Protein AF-A0AAU3NKY3-F1 (afdb_monomer_lite)

Radius of gyration: 11.75 Å; chains: 1; bounding box: 24×26×28 Å

pLDDT: mean 71.19, std 10.56, range [39.59, 85.94]

Foldsee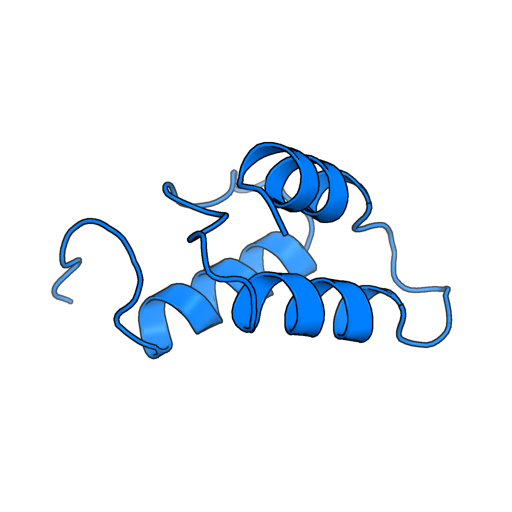k 3Di:
DDLVVLLVLLVVDDDPPDDCVLVVNLVCQVPDPDNNDQDQDDPPGDPSSNVSVVVCLVVVNHPDDPDD

Secondary structure (DSSP, 8-state):
--HHHHHHHHHT---S-STTHHHHHHHHHHTSSS-S-SSPPPTTS-HHHHHHHHHHHHTT-SSS----

Sequence (68 aa):
MTGEEARALVSCFGPDDCYGVAWTLLHLIETGPNPVLTTPPSPDANEWQHTLWRRIVNGGLAPGGVTA

Structure (mmCIF, N/CA/C/O backbone):
data_AF-A0AAU3NKY3-F1
#
_entry.id   AF-A0AAU3NKY3-F1
#
loop_
_atom_site.group_PDB
_atom_site.id
_atom_site.type_symbol
_atom_site.label_atom_id
_atom_site.label_alt_id
_atom_site.label_comp_id
_atom_site.label_asym_id
_atom_site.label_entity_id
_atom_site.label_seq_id
_atom_site.pdbx_PDB_ins_code
_atom_site.Cartn_x
_atom_site.Cartn_y
_atom_site.Cartn_z
_atom_site.occupancy
_atom_site.B_iso_or_equiv
_atom_site.auth_seq_id
_atom_site.auth_comp_id
_atom_site.auth_asym_id
_atom_site.auth_atom_id
_atom_site.pdbx_PDB_model_num
ATOM 1 N N . MET A 1 1 ? -6.960 9.541 2.893 1.00 60.47 1 MET A N 1
ATOM 2 C CA . MET A 1 1 ? -6.949 8.334 2.052 1.00 60.47 1 MET A CA 1
ATOM 3 C C . MET A 1 1 ? -8.157 7.480 2.390 1.00 60.47 1 MET A C 1
ATOM 5 O O . MET A 1 1 ? -8.291 7.028 3.526 1.00 60.47 1 MET A O 1
ATOM 9 N N . THR A 1 2 ? -9.056 7.310 1.432 1.00 73.00 2 THR A N 1
ATOM 10 C CA . THR A 1 2 ? -10.153 6.340 1.486 1.00 73.00 2 THR A CA 1
ATOM 11 C C . THR A 1 2 ? -9.604 4.924 1.270 1.00 73.00 2 THR A C 1
ATOM 13 O O . THR A 1 2 ? -8.511 4.751 0.733 1.00 73.00 2 THR A O 1
ATOM 16 N N . GLY A 1 3 ? -10.332 3.886 1.693 1.00 70.31 3 GLY A N 1
ATOM 17 C CA . GLY A 1 3 ? -9.878 2.498 1.507 1.00 70.31 3 GLY A CA 1
ATOM 18 C C . GLY A 1 3 ? -9.713 2.089 0.034 1.00 70.31 3 GLY A C 1
ATOM 19 O O . GLY A 1 3 ? -8.900 1.218 -0.276 1.00 70.31 3 GLY A O 1
ATOM 20 N N . GLU A 1 4 ? -10.450 2.738 -0.869 1.00 75.94 4 GLU A N 1
ATOM 21 C CA . GLU A 1 4 ? -10.390 2.500 -2.314 1.00 75.94 4 GLU A CA 1
ATOM 22 C C . GLU A 1 4 ? -9.119 3.104 -2.931 1.00 75.94 4 GLU A C 1
ATOM 24 O O . GLU A 1 4 ? -8.384 2.411 -3.634 1.00 75.94 4 GLU A O 1
ATOM 29 N N . GLU A 1 5 ? -8.788 4.348 -2.563 1.00 72.50 5 GLU A N 1
ATOM 30 C CA . GLU 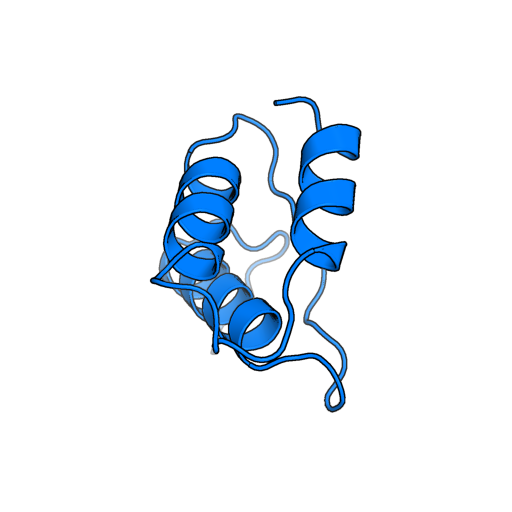A 1 5 ? -7.523 5.003 -2.932 1.00 72.50 5 GLU A CA 1
ATOM 31 C C . GLU A 1 5 ? -6.320 4.180 -2.465 1.00 72.50 5 GLU A C 1
ATOM 33 O O . GLU A 1 5 ? -5.354 3.983 -3.197 1.00 72.50 5 GLU A O 1
ATOM 38 N N . ALA A 1 6 ? -6.400 3.643 -1.250 1.00 73.25 6 ALA A N 1
ATOM 39 C CA . ALA A 1 6 ? -5.330 2.859 -0.664 1.00 73.25 6 ALA A CA 1
ATOM 40 C C . ALA A 1 6 ? -5.087 1.539 -1.418 1.00 73.25 6 ALA A C 1
ATOM 42 O O . ALA A 1 6 ? -3.943 1.170 -1.689 1.00 73.25 6 ALA A O 1
ATOM 43 N N . ARG A 1 7 ? -6.165 0.848 -1.818 1.00 73.94 7 ARG A N 1
ATOM 44 C CA . ARG A 1 7 ? -6.087 -0.360 -2.656 1.00 73.94 7 ARG A CA 1
ATOM 45 C C . ARG A 1 7 ? -5.519 -0.065 -4.040 1.00 73.94 7 ARG A C 1
ATOM 47 O O . ARG A 1 7 ? -4.716 -0.853 -4.534 1.00 73.94 7 ARG A O 1
ATOM 54 N N . ALA A 1 8 ? -5.894 1.062 -4.644 1.00 79.44 8 ALA A N 1
ATOM 55 C CA . ALA A 1 8 ? -5.347 1.476 -5.931 1.00 79.44 8 ALA A CA 1
ATOM 56 C C . ALA A 1 8 ? -3.826 1.691 -5.848 1.00 79.44 8 ALA A C 1
ATOM 58 O O . ALA A 1 8 ? -3.089 1.184 -6.691 1.00 79.44 8 ALA A O 1
ATOM 59 N N . LEU A 1 9 ? -3.335 2.336 -4.787 1.00 77.62 9 LEU A N 1
ATOM 60 C CA . LEU A 1 9 ? -1.902 2.591 -4.592 1.00 77.62 9 LEU A CA 1
ATOM 61 C C . LEU A 1 9 ? -1.072 1.314 -4.405 1.00 77.62 9 LEU A C 1
ATOM 63 O O . LEU A 1 9 ? 0.068 1.261 -4.858 1.00 77.62 9 LEU A O 1
ATOM 67 N N . VAL A 1 10 ? -1.642 0.256 -3.816 1.00 71.75 10 VAL A N 1
ATOM 68 C CA . VAL A 1 10 ? -0.974 -1.057 -3.727 1.00 71.75 10 VAL A CA 1
ATOM 69 C C . VAL A 1 10 ? -0.705 -1.653 -5.111 1.00 71.75 10 VAL A C 1
ATOM 71 O O . VAL A 1 10 ? 0.302 -2.328 -5.308 1.00 71.75 10 VAL A O 1
ATOM 74 N N . SER A 1 11 ? -1.574 -1.400 -6.092 1.00 73.00 11 SER A N 1
ATOM 75 C CA . SER A 1 11 ? -1.369 -1.893 -7.461 1.00 73.00 11 SER A CA 1
ATOM 76 C C . SER A 1 11 ? -0.284 -1.129 -8.230 1.00 73.00 11 SER A C 1
ATOM 78 O O . SER A 1 11 ? 0.183 -1.604 -9.260 1.00 73.00 11 SER A O 1
ATOM 80 N N . CYS A 1 12 ? 0.153 0.027 -7.717 1.00 73.75 12 CYS A N 1
ATOM 81 C CA . CYS A 1 12 ? 1.202 0.845 -8.321 1.00 73.75 12 CYS A CA 1
ATOM 82 C C . CYS A 1 12 ? 2.623 0.380 -7.963 1.00 73.75 12 CYS A C 1
ATOM 84 O O . CYS A 1 12 ? 3.586 0.938 -8.487 1.00 73.75 12 CYS A O 1
ATOM 86 N N . PHE A 1 13 ? 2.778 -0.614 -7.081 1.00 70.00 13 PHE A N 1
ATOM 87 C CA . PHE A 1 13 ? 4.082 -1.210 -6.803 1.00 70.00 13 PHE A CA 1
ATOM 88 C C . PHE A 1 13 ? 4.604 -1.946 -8.051 1.00 70.00 13 PHE A C 1
ATOM 90 O O . PHE A 1 13 ? 4.035 -2.953 -8.474 1.00 70.00 13 PHE A O 1
ATOM 97 N N . GLY A 1 14 ? 5.691 -1.437 -8.631 1.00 66.12 14 GLY A N 1
ATOM 98 C CA . GLY A 1 14 ? 6.410 -2.028 -9.764 1.00 66.12 14 GLY A CA 1
ATOM 99 C C . GLY A 1 14 ? 7.859 -2.394 -9.407 1.00 66.12 14 GLY A C 1
ATOM 100 O O . GLY A 1 14 ? 8.267 -2.163 -8.267 1.00 66.12 14 GLY A O 1
ATOM 101 N N . PRO A 1 15 ? 8.638 -2.965 -10.350 1.00 62.22 15 PRO A N 1
ATOM 102 C CA . PRO A 1 15 ? 10.074 -3.180 -10.164 1.00 62.22 15 PRO A CA 1
ATOM 103 C C . PRO A 1 15 ? 10.740 -1.832 -9.856 1.00 62.22 15 PRO A C 1
ATOM 105 O O . PRO A 1 15 ? 10.536 -0.859 -10.583 1.00 62.22 15 PRO A O 1
ATOM 108 N N . ASP A 1 16 ? 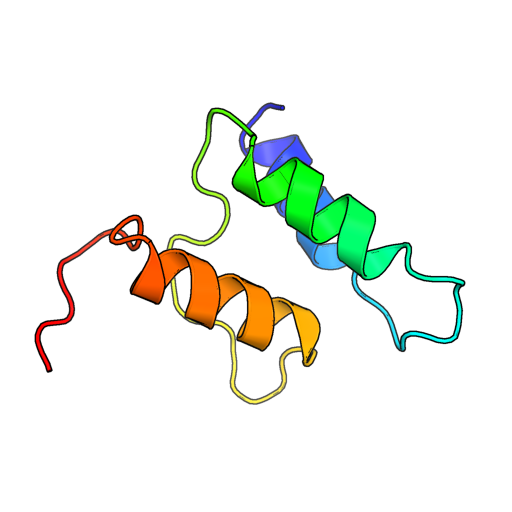11.443 -1.747 -8.727 1.00 59.19 16 ASP A N 1
ATOM 109 C CA . ASP A 1 16 ? 11.915 -0.489 -8.135 1.00 59.19 16 ASP A CA 1
ATOM 110 C C . ASP A 1 16 ? 13.138 0.085 -8.877 1.00 59.19 16 ASP A C 1
ATOM 112 O O . ASP A 1 16 ? 14.243 0.141 -8.351 1.00 59.19 16 ASP A O 1
ATOM 116 N N . ASP A 1 17 ? 12.940 0.516 -10.125 1.00 54.94 17 ASP A N 1
ATOM 117 C CA . ASP A 1 17 ? 13.892 1.362 -10.864 1.00 54.94 17 ASP A CA 1
ATOM 118 C C . ASP A 1 17 ? 13.602 2.867 -10.655 1.00 54.94 17 ASP A C 1
ATOM 120 O O . ASP A 1 17 ? 14.318 3.739 -11.152 1.00 54.94 17 ASP A O 1
ATOM 124 N N . CYS A 1 18 ? 12.549 3.204 -9.901 1.00 53.31 18 CYS A N 1
ATOM 125 C CA . CYS A 1 18 ? 12.042 4.566 -9.734 1.00 53.31 18 CYS A CA 1
ATOM 126 C C . CYS A 1 18 ? 12.283 5.107 -8.319 1.00 53.31 18 CYS A C 1
ATOM 128 O O . CYS A 1 18 ? 11.346 5.222 -7.531 1.00 53.31 18 CYS A O 1
ATOM 130 N N . TYR A 1 19 ? 13.529 5.500 -8.030 1.00 55.72 19 TYR A N 1
ATOM 131 C CA . TYR A 1 19 ? 13.911 6.502 -7.016 1.00 55.72 19 TYR A CA 1
ATOM 132 C C . TYR A 1 19 ? 13.097 6.505 -5.692 1.00 55.72 19 TYR A C 1
ATOM 134 O O . TYR A 1 19 ? 12.749 7.571 -5.184 1.00 55.72 19 TYR A O 1
ATOM 142 N N . GLY A 1 20 ? 12.774 5.341 -5.111 1.00 63.00 20 GLY A N 1
ATOM 143 C CA . GLY A 1 20 ? 12.101 5.252 -3.807 1.00 63.00 20 GLY A CA 1
ATOM 144 C C . GLY A 1 20 ? 10.600 5.585 -3.793 1.00 63.00 20 GLY A C 1
ATOM 145 O O . GLY A 1 20 ? 10.038 5.785 -2.715 1.00 63.00 20 GLY A O 1
ATOM 146 N N . VAL A 1 21 ? 9.915 5.609 -4.942 1.00 70.25 21 VAL A N 1
ATOM 147 C CA . VAL A 1 21 ? 8.453 5.830 -4.998 1.00 70.25 21 VAL A CA 1
ATOM 148 C C . VAL A 1 21 ? 7.691 4.745 -4.232 1.00 70.25 21 VAL A C 1
ATOM 150 O O . VAL A 1 21 ? 6.707 5.053 -3.556 1.00 70.25 21 VAL A O 1
ATOM 153 N N . ALA A 1 22 ? 8.167 3.495 -4.247 1.00 70.62 22 ALA A N 1
ATOM 154 C CA . ALA A 1 22 ? 7.564 2.425 -3.454 1.00 70.62 22 ALA A CA 1
ATOM 155 C C . ALA A 1 22 ? 7.594 2.739 -1.948 1.00 70.62 22 ALA A C 1
ATOM 157 O O . ALA A 1 22 ? 6.623 2.478 -1.240 1.00 70.62 22 ALA A O 1
ATOM 158 N N . TRP A 1 23 ? 8.646 3.395 -1.450 1.00 70.62 23 TRP A N 1
ATOM 159 C CA . TRP A 1 23 ? 8.713 3.826 -0.053 1.00 70.62 23 TRP A CA 1
ATOM 160 C C . TRP A 1 23 ? 7.696 4.914 0.283 1.00 70.62 23 TRP A C 1
ATOM 162 O O . TRP A 1 23 ? 7.088 4.871 1.353 1.00 70.62 23 TRP A O 1
ATOM 172 N N . THR A 1 24 ? 7.467 5.865 -0.625 1.00 75.12 24 THR A N 1
ATOM 173 C CA . THR A 1 24 ? 6.423 6.883 -0.447 1.00 75.12 24 THR A CA 1
ATOM 174 C C . THR A 1 24 ? 5.029 6.260 -0.449 1.00 75.12 24 THR A C 1
ATOM 176 O O . THR A 1 24 ? 4.218 6.593 0.414 1.00 75.12 24 THR A O 1
ATOM 179 N N . LEU A 1 25 ? 4.755 5.325 -1.364 1.00 71.00 25 LEU A N 1
ATOM 180 C CA . LEU A 1 25 ? 3.484 4.595 -1.411 1.00 71.00 25 LEU A CA 1
ATOM 181 C C . LEU A 1 25 ? 3.253 3.792 -0.128 1.00 71.00 25 LEU A C 1
ATOM 183 O O . LEU A 1 25 ? 2.172 3.856 0.453 1.00 71.00 25 LEU A O 1
ATOM 187 N N . LEU A 1 26 ? 4.289 3.105 0.356 1.00 74.75 26 LEU A N 1
ATOM 188 C CA . LEU A 1 26 ? 4.255 2.350 1.603 1.00 74.75 26 LEU A CA 1
ATOM 189 C C . LEU A 1 26 ? 3.944 3.268 2.797 1.00 74.75 26 LEU A C 1
ATOM 191 O O . LEU A 1 26 ? 3.037 2.971 3.570 1.00 74.75 26 LEU A O 1
ATOM 195 N N . HIS A 1 27 ? 4.613 4.420 2.906 1.00 75.69 27 HIS A N 1
ATOM 196 C CA . HIS A 1 27 ? 4.362 5.382 3.982 1.00 75.69 27 HIS A CA 1
ATOM 197 C C . HIS A 1 27 ? 2.943 5.977 3.939 1.00 75.69 27 HIS A C 1
ATOM 199 O O . HIS A 1 27 ? 2.295 6.119 4.977 1.00 75.69 27 HIS A O 1
ATOM 205 N N . LEU A 1 28 ? 2.434 6.305 2.749 1.00 71.94 28 LEU A N 1
ATOM 206 C CA . LEU A 1 28 ? 1.074 6.826 2.566 1.00 71.94 28 LEU A CA 1
ATOM 207 C C . LEU A 1 28 ? -0.001 5.802 2.947 1.00 71.94 28 LEU A C 1
ATOM 209 O O . LEU A 1 28 ? -1.027 6.166 3.520 1.00 71.94 28 LEU A O 1
ATOM 213 N N . ILE A 1 29 ? 0.243 4.529 2.639 1.00 73.69 29 ILE A N 1
ATOM 214 C CA . ILE A 1 29 ? -0.634 3.418 3.002 1.00 73.69 29 ILE A CA 1
ATOM 215 C C . ILE A 1 29 ? -0.623 3.190 4.522 1.00 73.69 29 ILE A C 1
ATOM 217 O O . ILE A 1 29 ? -1.685 3.048 5.122 1.00 73.69 29 ILE A O 1
ATOM 221 N N . GLU A 1 30 ? 0.552 3.192 5.156 1.00 71.06 30 GLU A N 1
ATOM 222 C CA . GLU A 1 30 ? 0.697 2.954 6.601 1.00 71.06 30 GLU A CA 1
ATOM 223 C C . GLU A 1 30 ? 0.128 4.084 7.471 1.00 71.06 30 GLU A C 1
ATOM 225 O O . GLU A 1 30 ? -0.358 3.831 8.570 1.00 71.06 30 GLU A O 1
ATOM 230 N N . THR A 1 31 ? 0.183 5.329 6.998 1.00 73.50 31 THR A N 1
ATOM 231 C CA . THR A 1 31 ? -0.305 6.501 7.748 1.00 73.50 31 THR A CA 1
ATOM 232 C C . THR A 1 31 ? -1.764 6.853 7.446 1.00 73.50 31 THR A C 1
ATOM 234 O O . THR A 1 31 ? -2.330 7.762 8.060 1.00 73.50 31 THR A O 1
ATOM 237 N N . GLY A 1 32 ? -2.397 6.142 6.509 1.00 70.62 32 GLY A N 1
ATOM 238 C CA . GLY A 1 32 ? -3.802 6.320 6.172 1.00 70.62 32 GLY A CA 1
ATOM 239 C C . GLY A 1 32 ? -4.739 5.781 7.264 1.00 70.62 32 GLY A C 1
ATOM 240 O O . GLY A 1 32 ? -4.420 4.806 7.938 1.00 70.62 32 GLY A O 1
ATOM 241 N N . PRO A 1 33 ? -5.948 6.351 7.423 1.00 66.50 33 PRO A N 1
ATOM 242 C CA . PRO A 1 33 ? -6.901 5.924 8.453 1.00 66.50 33 PRO A CA 1
ATOM 243 C C . PRO A 1 33 ? -7.537 4.546 8.189 1.00 66.50 33 PRO A C 1
ATOM 245 O O . PRO A 1 33 ? -8.344 4.087 8.992 1.00 66.50 33 PRO A O 1
ATOM 248 N N . ASN A 1 34 ? -7.223 3.903 7.058 1.00 60.81 34 ASN A N 1
ATOM 249 C CA . ASN A 1 34 ? -7.866 2.674 6.600 1.00 60.81 34 ASN A CA 1
ATOM 250 C C . ASN A 1 34 ? -6.818 1.574 6.369 1.00 60.81 34 ASN A C 1
ATOM 252 O O . ASN A 1 34 ? -5.953 1.757 5.510 1.00 60.81 34 ASN A O 1
ATOM 256 N N . PRO A 1 35 ? -6.903 0.421 7.059 1.00 61.97 35 PRO A N 1
ATOM 257 C CA . PRO A 1 35 ? -6.011 -0.702 6.804 1.00 61.97 35 PRO A CA 1
ATOM 258 C C . PRO A 1 35 ? -6.233 -1.239 5.387 1.00 61.97 35 PRO A C 1
ATOM 260 O O . PRO A 1 35 ? -7.344 -1.594 4.989 1.00 61.97 35 PRO A O 1
ATOM 263 N N . VAL A 1 36 ? -5.158 -1.267 4.605 1.00 67.62 36 VAL A N 1
ATOM 264 C CA . VAL A 1 36 ? -5.225 -1.489 3.154 1.00 67.62 36 VAL A CA 1
ATOM 265 C C . VAL A 1 36 ? -5.198 -2.966 2.797 1.00 67.62 36 VAL A C 1
ATOM 267 O O . VAL A 1 36 ? -5.945 -3.415 1.925 1.00 67.62 36 VAL A O 1
ATOM 270 N N . LEU A 1 37 ? -4.366 -3.733 3.502 1.00 65.56 37 LEU A N 1
ATOM 271 C CA . LEU A 1 37 ? -4.290 -5.177 3.357 1.00 65.56 37 LEU A CA 1
ATOM 272 C C . LEU A 1 37 ? -5.021 -5.836 4.518 1.00 65.56 37 LEU A C 1
ATOM 274 O O . LEU A 1 37 ? -4.604 -5.759 5.670 1.00 65.56 37 LEU A O 1
ATOM 278 N N . THR A 1 38 ? -6.121 -6.501 4.187 1.00 69.81 38 THR A N 1
ATOM 279 C CA . THR A 1 38 ? -6.909 -7.302 5.128 1.00 69.81 38 THR A CA 1
ATOM 280 C C . THR A 1 38 ? -6.611 -8.796 5.014 1.00 69.81 38 THR A C 1
ATOM 282 O O . THR A 1 38 ? -7.145 -9.589 5.779 1.00 69.81 38 THR A O 1
ATOM 285 N N . THR A 1 39 ? -5.781 -9.190 4.048 1.00 75.81 39 THR A N 1
ATOM 286 C CA . THR A 1 39 ? -5.402 -10.577 3.766 1.00 75.81 39 THR A CA 1
ATOM 287 C C . THR A 1 39 ? -3.937 -10.640 3.330 1.00 75.81 39 THR A C 1
ATOM 289 O O . THR A 1 39 ? -3.466 -9.679 2.710 1.00 75.81 39 THR A O 1
ATOM 292 N N . PRO A 1 40 ? -3.233 -11.758 3.588 1.00 81.38 40 PRO A N 1
ATOM 293 C 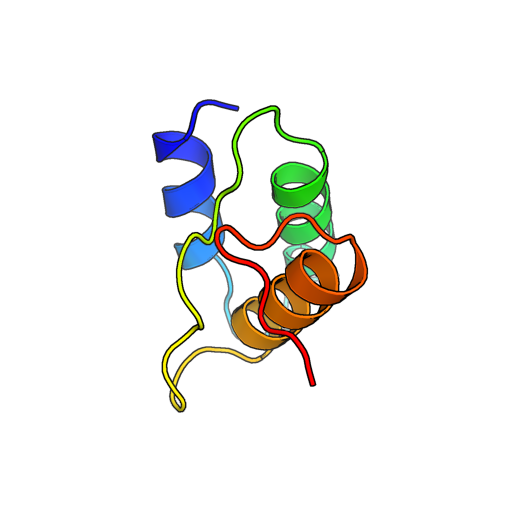CA . PRO A 1 40 ? -1.877 -11.958 3.094 1.00 81.38 40 PRO A CA 1
ATOM 294 C C . PRO A 1 40 ? -1.792 -11.812 1.564 1.00 81.38 40 PRO A C 1
ATOM 296 O O . PRO A 1 40 ? -2.729 -12.218 0.868 1.00 81.38 40 PRO A O 1
ATOM 299 N N . PRO A 1 41 ? -0.694 -11.253 1.023 1.00 83.69 41 PRO A N 1
ATOM 300 C CA . PRO A 1 41 ? -0.462 -11.208 -0.418 1.00 83.69 41 PRO A CA 1
ATOM 301 C C . PRO A 1 41 ? -0.230 -12.616 -0.998 1.00 83.69 41 PRO A C 1
ATOM 303 O O . PRO A 1 41 ? 0.238 -13.515 -0.297 1.00 83.69 41 PRO A O 1
ATOM 306 N N . SER A 1 42 ? -0.549 -12.794 -2.286 1.00 85.94 42 SER A N 1
ATOM 307 C CA . SER A 1 42 ? -0.254 -14.024 -3.047 1.00 85.94 42 SER A CA 1
ATOM 308 C C . SER A 1 42 ? 1.254 -14.332 -3.041 1.00 85.94 42 SER A C 1
ATOM 310 O O . SER A 1 42 ? 2.031 -13.382 -3.017 1.00 85.94 42 SER A O 1
ATOM 312 N N . PRO A 1 43 ? 1.701 -15.602 -3.120 1.00 84.56 43 PRO A N 1
ATOM 313 C CA . PRO A 1 43 ? 3.125 -15.935 -3.257 1.00 84.56 43 PRO A CA 1
ATOM 314 C C . PRO A 1 43 ? 3.818 -15.286 -4.464 1.00 84.56 43 PRO A C 1
ATOM 316 O O . PRO A 1 43 ? 5.018 -15.043 -4.414 1.00 84.56 43 PRO A O 1
ATOM 319 N N . ASP A 1 44 ? 3.058 -14.993 -5.521 1.00 85.38 44 ASP A N 1
ATOM 320 C CA . ASP A 1 44 ? 3.552 -14.354 -6.749 1.00 85.38 44 ASP A CA 1
ATOM 321 C C . ASP A 1 44 ? 3.451 -12.816 -6.710 1.00 85.38 44 ASP A C 1
ATOM 323 O O . ASP A 1 44 ? 3.655 -12.143 -7.722 1.00 85.38 44 ASP A O 1
ATOM 327 N N . ALA A 1 45 ? 3.059 -12.243 -5.568 1.00 82.19 45 ALA A N 1
ATOM 328 C CA . ALA A 1 45 ? 2.951 -10.801 -5.399 1.00 82.19 45 ALA A CA 1
ATOM 329 C C . ALA A 1 45 ? 4.334 -10.136 -5.399 1.00 82.19 45 ALA A C 1
ATOM 331 O O . ALA A 1 45 ? 5.360 -10.755 -5.117 1.00 82.19 45 ALA A O 1
ATOM 332 N N . ASN A 1 46 ? 4.368 -8.835 -5.693 1.00 82.62 46 ASN A N 1
ATOM 333 C CA . ASN A 1 46 ? 5.639 -8.118 -5.691 1.00 82.62 46 ASN A CA 1
ATOM 334 C C . ASN A 1 46 ? 6.228 -8.005 -4.269 1.00 82.62 46 ASN A C 1
ATOM 336 O O . ASN A 1 46 ? 5.526 -8.069 -3.253 1.00 82.62 46 ASN A O 1
ATOM 340 N N . GLU A 1 47 ? 7.544 -7.799 -4.190 1.00 82.94 47 GLU A N 1
ATOM 341 C CA . GLU A 1 47 ? 8.282 -7.750 -2.920 1.00 82.94 47 GLU A CA 1
ATOM 342 C C . GLU A 1 47 ? 7.791 -6.651 -1.960 1.00 82.94 47 GLU A C 1
ATOM 344 O O . GLU A 1 47 ? 7.859 -6.806 -0.735 1.00 82.94 47 GLU A O 1
ATOM 349 N N . TRP A 1 48 ? 7.237 -5.560 -2.492 1.00 82.06 48 TRP A N 1
ATOM 350 C CA . TRP A 1 48 ? 6.720 -4.442 -1.707 1.00 82.06 48 TRP A CA 1
ATOM 351 C C . TRP A 1 48 ? 5.389 -4.768 -1.041 1.00 82.06 48 TRP A C 1
ATOM 353 O O . TRP A 1 48 ? 5.180 -4.392 0.111 1.00 82.06 48 TRP A O 1
ATOM 363 N N . GLN A 1 49 ? 4.530 -5.552 -1.695 1.00 80.62 49 GLN A N 1
ATOM 364 C CA . GLN A 1 49 ? 3.318 -6.099 -1.088 1.00 80.62 49 GLN A CA 1
ATOM 365 C C . GLN A 1 49 ? 3.661 -7.042 0.072 1.00 80.62 49 GLN A C 1
ATOM 367 O O . GLN A 1 49 ? 3.056 -6.946 1.143 1.00 80.62 49 GLN A O 1
ATOM 372 N N . HIS A 1 50 ? 4.677 -7.897 -0.089 1.00 84.19 50 HIS A N 1
ATOM 373 C CA . HIS A 1 50 ? 5.176 -8.744 1.000 1.00 84.19 50 HIS A CA 1
ATOM 374 C C . HIS A 1 50 ? 5.799 -7.929 2.143 1.00 84.19 50 HIS A C 1
ATOM 376 O O . HIS A 1 50 ? 5.570 -8.228 3.319 1.00 84.19 50 HIS A O 1
ATOM 382 N N . THR A 1 51 ? 6.558 -6.883 1.815 1.00 84.88 51 THR A N 1
ATOM 383 C CA . THR A 1 51 ? 7.174 -5.982 2.798 1.00 84.88 51 THR A CA 1
ATOM 384 C C . THR A 1 51 ? 6.118 -5.225 3.599 1.00 84.88 51 THR A C 1
ATOM 386 O O . THR A 1 51 ? 6.190 -5.196 4.829 1.00 84.88 51 THR A O 1
ATOM 389 N N . LEU A 1 52 ? 5.107 -4.672 2.926 1.00 82.00 52 LEU A N 1
ATOM 390 C CA . LEU A 1 52 ? 3.985 -3.985 3.556 1.00 82.00 52 LEU A CA 1
ATOM 391 C C . LEU A 1 52 ? 3.205 -4.930 4.483 1.00 82.00 52 LEU A C 1
ATOM 393 O O . LEU A 1 52 ? 2.940 -4.579 5.631 1.00 82.00 52 LEU A O 1
ATOM 397 N N . TRP A 1 53 ? 2.903 -6.155 4.037 1.00 83.62 53 TRP A N 1
ATOM 398 C CA . TRP A 1 53 ? 2.228 -7.153 4.875 1.00 83.62 53 TRP A CA 1
ATOM 399 C C . TRP A 1 53 ? 3.017 -7.472 6.150 1.00 83.62 53 TRP A C 1
ATOM 401 O O . TRP A 1 53 ? 2.459 -7.457 7.246 1.00 83.62 53 TRP A O 1
ATOM 411 N N . ARG A 1 54 ? 4.335 -7.687 6.033 1.00 84.44 54 ARG A N 1
ATOM 412 C CA . ARG A 1 54 ? 5.205 -7.954 7.189 1.00 84.44 54 ARG A CA 1
ATOM 413 C C . ARG A 1 54 ? 5.162 -6.815 8.210 1.00 84.44 54 ARG A C 1
ATOM 415 O O . ARG A 1 54 ? 5.169 -7.070 9.410 1.00 84.44 54 ARG A O 1
ATOM 422 N N . ARG A 1 55 ? 5.096 -5.563 7.754 1.00 83.31 55 ARG A N 1
ATOM 423 C CA . ARG A 1 55 ? 5.012 -4.389 8.636 1.00 83.31 55 ARG A CA 1
ATOM 424 C C . ARG A 1 55 ? 3.654 -4.244 9.301 1.00 83.31 55 ARG A C 1
ATOM 426 O O . ARG A 1 55 ? 3.615 -3.972 10.494 1.00 83.31 55 ARG A O 1
ATOM 433 N N . ILE A 1 56 ? 2.568 -4.497 8.574 1.00 77.88 56 ILE A N 1
ATOM 434 C CA . ILE A 1 56 ? 1.210 -4.514 9.135 1.00 77.88 56 ILE A CA 1
ATOM 435 C C . ILE A 1 56 ? 1.102 -5.567 10.249 1.00 77.88 56 ILE A C 1
ATOM 437 O O . ILE A 1 56 ? 0.585 -5.268 11.326 1.00 77.88 56 ILE A O 1
ATOM 441 N N . VAL A 1 57 ? 1.640 -6.773 10.021 1.00 79.38 57 VAL A N 1
ATOM 442 C CA . VAL A 1 57 ? 1.699 -7.842 11.033 1.00 79.38 57 VAL A CA 1
ATOM 443 C C . VAL A 1 57 ? 2.549 -7.417 12.234 1.00 79.38 57 VAL A C 1
ATOM 445 O O . VAL A 1 57 ? 2.077 -7.492 13.365 1.00 79.38 57 VAL A O 1
ATOM 448 N N . ASN A 1 58 ? 3.763 -6.902 12.007 1.00 81.12 58 ASN A N 1
ATOM 449 C CA . ASN A 1 58 ? 4.643 -6.431 13.084 1.00 81.12 58 ASN A CA 1
ATOM 450 C C . ASN A 1 58 ? 4.047 -5.258 13.883 1.00 81.12 58 ASN A C 1
ATOM 452 O O . ASN A 1 58 ? 4.327 -5.121 15.070 1.00 81.12 58 ASN A O 1
ATOM 456 N N . GLY A 1 59 ? 3.233 -4.416 13.243 1.00 74.19 59 GLY A N 1
ATOM 457 C CA . GLY A 1 59 ? 2.524 -3.302 13.871 1.00 74.19 59 GLY A CA 1
ATOM 458 C C . GLY A 1 59 ? 1.261 -3.709 14.633 1.00 74.19 59 GLY A C 1
ATOM 459 O O . GLY A 1 59 ? 0.604 -2.843 15.202 1.00 74.19 59 GLY A O 1
ATOM 460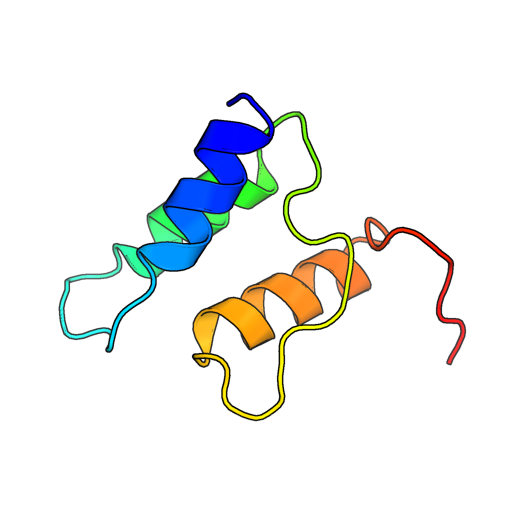 N N . GLY A 1 60 ? 0.892 -4.997 14.635 1.00 70.81 60 GLY A N 1
ATOM 461 C CA . GLY A 1 60 ? -0.324 -5.494 15.287 1.00 70.81 60 GLY A CA 1
ATOM 462 C C . GLY A 1 60 ? -1.625 -5.040 14.614 1.00 70.81 60 GLY A C 1
ATOM 463 O O . GLY A 1 60 ? -2.692 -5.141 15.212 1.00 70.81 60 GLY A O 1
ATOM 464 N N . LEU A 1 61 ? -1.543 -4.534 13.379 1.00 66.31 61 LEU A N 1
ATOM 465 C CA . LEU A 1 61 ? -2.668 -3.976 12.620 1.00 66.31 61 LEU A CA 1
ATOM 466 C C . LEU A 1 61 ? -3.305 -4.990 11.657 1.00 66.31 61 LEU A C 1
ATOM 468 O O . LEU A 1 61 ? -4.265 -4.658 10.960 1.00 66.31 61 LEU A O 1
ATOM 472 N N . ALA A 1 62 ? -2.786 -6.220 11.597 1.00 63.03 62 ALA A N 1
ATOM 473 C CA . ALA A 1 62 ? -3.375 -7.284 10.793 1.00 63.03 62 ALA A CA 1
ATOM 474 C C . ALA A 1 62 ? -4.767 -7.665 11.347 1.00 63.03 62 ALA A C 1
ATOM 476 O O . ALA A 1 62 ? -4.889 -7.970 12.538 1.00 63.03 62 ALA A O 1
ATOM 477 N N . PRO A 1 63 ? -5.832 -7.659 10.523 1.00 57.53 63 PRO A N 1
ATOM 478 C CA . PRO A 1 63 ? -7.154 -8.056 10.980 1.00 57.53 63 P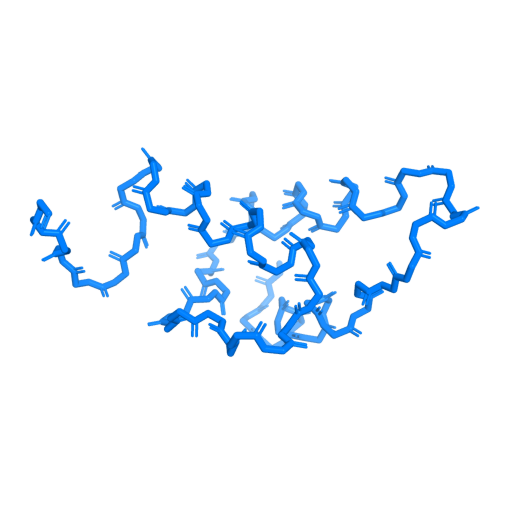RO A CA 1
ATOM 479 C C . PRO A 1 63 ? -7.183 -9.564 11.233 1.00 57.53 63 PRO A C 1
ATOM 481 O O . PRO A 1 63 ? -7.032 -10.370 10.318 1.00 57.53 63 PRO A O 1
ATOM 484 N N . GLY A 1 64 ? -7.394 -9.923 12.498 1.00 58.88 64 GLY A N 1
ATOM 485 C CA . GLY A 1 64 ? -7.355 -11.299 12.979 1.00 58.88 64 GLY A CA 1
ATOM 486 C C . GLY A 1 64 ? -5.966 -11.645 13.497 1.00 58.88 64 GLY A C 1
ATOM 487 O O . GLY A 1 64 ? -5.034 -11.833 12.722 1.00 58.88 64 GLY A O 1
ATOM 488 N N . GLY A 1 65 ? -5.841 -11.722 14.825 1.00 53.34 65 GLY A N 1
ATOM 489 C CA . GLY A 1 65 ? -4.623 -12.151 15.499 1.00 53.34 65 GLY A CA 1
ATOM 490 C C . GLY A 1 65 ? -4.125 -13.482 14.945 1.00 53.34 65 GLY A C 1
ATOM 491 O O . GLY A 1 65 ? -4.642 -14.537 15.296 1.00 53.34 65 GLY A O 1
ATOM 492 N N . VAL A 1 66 ? -3.102 -13.429 14.099 1.00 45.78 66 VAL A N 1
ATOM 493 C CA . VAL A 1 66 ? -2.229 -14.570 13.855 1.00 45.78 66 VAL A CA 1
ATOM 494 C C . VAL A 1 66 ? -1.231 -14.574 15.001 1.00 45.78 66 VAL A C 1
ATOM 496 O O . VAL A 1 66 ? -0.229 -13.864 15.015 1.00 45.78 66 VAL A O 1
ATOM 499 N N . THR A 1 67 ? -1.596 -15.326 16.033 1.00 42.78 67 THR A N 1
ATOM 500 C CA . THR A 1 67 ? -0.648 -15.893 16.981 1.00 42.78 67 THR A CA 1
ATOM 501 C C . THR A 1 67 ? 0.242 -16.893 16.249 1.00 42.78 67 THR A C 1
ATOM 503 O O . THR A 1 67 ? -0.300 -17.843 15.690 1.00 42.78 67 THR A O 1
ATOM 506 N N . ALA A 1 68 ? 1.555 -16.668 16.365 1.00 39.59 68 ALA A N 1
ATOM 507 C CA . ALA A 1 68 ? 2.675 -17.606 16.206 1.00 39.59 68 ALA A CA 1
ATOM 508 C C . ALA A 1 68 ? 2.879 -18.285 14.839 1.00 39.59 68 ALA A C 1
ATOM 510 O O . ALA A 1 68 ? 2.037 -19.105 14.418 1.00 39.59 68 ALA A O 1
#